Protein AF-A0A1R0ZRZ6-F1 (afdb_monomer_lite)

pLDDT: mean 70.58, std 14.29, range [40.94, 87.5]

Sequence (80 aa):
MNSIPPSISEEMHLLAQQLQQHFSPTQLEDLAIKAGFVQRKSKYTAQDLVSLCVFLNNHVSMRLPSHDYVANLMPPIIFR

Foldseek 3Di:
DPDPPDDPVRVLVVVVVVCVVVDPPVRVQVVCCVLLLAVDDDDDDSVNSVVVVVSVVVVVVPPDDDPPVVCPPDPRPPPD

Radius of gyration: 14.41 Å; chains: 1; bounding box: 28×42×35 Å

Structure (mmCIF, N/CA/C/O backbone):
data_AF-A0A1R0ZRZ6-F1
#
_entry.id   AF-A0A1R0ZRZ6-F1
#
loop_
_atom_site.group_PDB
_atom_site.id
_atom_site.type_symbol
_atom_site.label_atom_id
_atom_site.label_alt_id
_atom_site.label_comp_id
_atom_site.label_asym_id
_atom_site.label_entity_id
_atom_site.label_seq_id
_atom_site.pdbx_PDB_ins_code
_atom_site.Cartn_x
_atom_site.Cartn_y
_atom_site.Cartn_z
_atom_site.occupancy
_atom_site.B_iso_or_equiv
_atom_site.auth_seq_id
_atom_site.auth_comp_id
_atom_site.auth_asym_id
_atom_site.auth_atom_id
_atom_site.pdbx_PDB_model_num
ATOM 1 N N . MET A 1 1 ? 13.556 19.373 -22.767 1.00 40.94 1 MET A N 1
ATOM 2 C CA . MET A 1 1 ? 13.544 19.262 -21.294 1.00 40.94 1 MET A CA 1
ATOM 3 C C . MET A 1 1 ? 14.172 17.929 -20.948 1.00 40.94 1 MET A C 1
ATOM 5 O O . MET A 1 1 ? 13.612 16.910 -21.325 1.00 40.94 1 MET A O 1
ATOM 9 N N . ASN A 1 2 ? 15.359 17.930 -20.344 1.00 48.66 2 ASN A N 1
ATOM 10 C CA . ASN A 1 2 ? 15.970 16.698 -19.853 1.00 48.66 2 ASN A CA 1
ATOM 11 C C . ASN A 1 2 ? 15.278 16.379 -18.531 1.00 48.66 2 ASN A C 1
ATOM 13 O O . ASN A 1 2 ? 15.564 17.020 -17.522 1.00 48.66 2 ASN A O 1
ATOM 17 N N . SER A 1 3 ? 14.294 15.485 -18.564 1.00 63.69 3 SER A N 1
ATOM 18 C CA . SER A 1 3 ? 13.621 15.033 -17.352 1.00 63.69 3 SER A CA 1
ATOM 19 C C . SER A 1 3 ? 14.628 14.225 -16.547 1.00 63.69 3 SER A C 1
ATOM 21 O O . SER A 1 3 ? 15.033 13.141 -16.965 1.00 63.69 3 SER A O 1
ATOM 23 N N . ILE A 1 4 ? 15.080 14.783 -15.426 1.00 75.06 4 ILE A N 1
ATOM 24 C CA . ILE A 1 4 ? 15.781 14.009 -14.406 1.00 75.06 4 ILE A CA 1
ATOM 25 C C . ILE A 1 4 ? 14.811 12.886 -14.020 1.00 75.06 4 ILE A C 1
ATOM 27 O O . ILE A 1 4 ? 13.658 13.198 -13.707 1.00 75.06 4 ILE A O 1
ATOM 31 N N . PRO A 1 5 ? 15.208 11.606 -14.122 1.00 70.38 5 PRO A N 1
ATOM 32 C CA . PRO A 1 5 ? 14.323 10.528 -13.727 1.00 70.38 5 PRO A CA 1
ATOM 33 C C . PRO A 1 5 ? 13.958 10.729 -12.250 1.00 70.38 5 PRO A C 1
ATOM 35 O O . PRO A 1 5 ? 14.859 11.005 -11.447 1.00 70.38 5 PRO A O 1
ATOM 38 N N . PRO A 1 6 ? 12.660 10.669 -11.908 1.00 74.19 6 PRO A N 1
ATOM 39 C CA . PRO A 1 6 ? 12.210 10.829 -10.534 1.00 74.19 6 PRO A CA 1
ATOM 40 C C . PRO A 1 6 ? 12.968 9.864 -9.626 1.00 74.19 6 PRO A C 1
ATOM 42 O O . PRO A 1 6 ? 13.316 8.747 -10.013 1.00 74.19 6 PRO A O 1
ATOM 45 N N . SER A 1 7 ? 13.266 10.313 -8.410 1.00 87.25 7 SER A N 1
ATOM 46 C CA . SER A 1 7 ? 13.848 9.405 -7.423 1.00 87.25 7 SER A CA 1
ATOM 47 C C . SER A 1 7 ? 12.850 8.286 -7.104 1.00 87.25 7 SER A C 1
ATOM 49 O O . SER A 1 7 ? 11.642 8.497 -7.171 1.00 87.25 7 SER A O 1
ATOM 51 N N . ILE A 1 8 ? 13.331 7.117 -6.672 1.00 81.81 8 ILE A N 1
ATOM 52 C CA . ILE A 1 8 ? 12.461 5.978 -6.312 1.00 81.81 8 ILE A CA 1
ATOM 53 C C . ILE A 1 8 ? 11.367 6.394 -5.308 1.00 81.81 8 ILE A C 1
ATOM 55 O O . ILE A 1 8 ? 10.225 5.956 -5.409 1.00 81.81 8 ILE A O 1
ATOM 59 N N . SER A 1 9 ? 11.693 7.275 -4.356 1.00 79.44 9 SER A N 1
ATOM 60 C CA . SER A 1 9 ? 10.726 7.814 -3.387 1.00 79.44 9 SER A CA 1
ATOM 61 C C . SER A 1 9 ? 9.615 8.628 -4.061 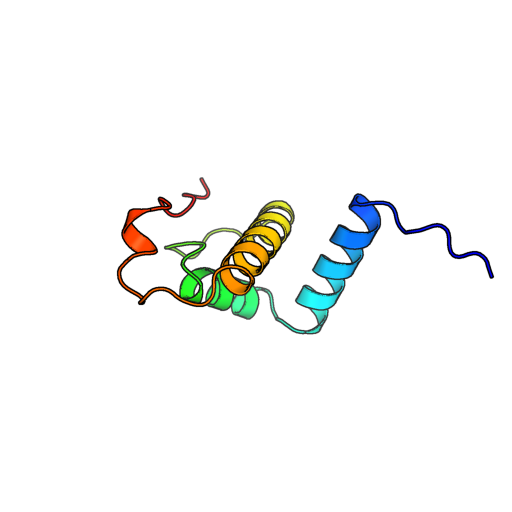1.00 79.44 9 SER A C 1
ATOM 63 O O . SER A 1 9 ? 8.442 8.516 -3.712 1.00 79.44 9 SER A O 1
ATOM 65 N N . GLU A 1 10 ? 9.981 9.428 -5.057 1.00 84.44 10 GLU A N 1
ATOM 66 C CA . GLU A 1 10 ? 9.074 10.292 -5.806 1.00 84.44 10 GLU A CA 1
ATOM 67 C C . GLU A 1 10 ? 8.158 9.472 -6.724 1.00 84.44 10 GLU A C 1
ATOM 69 O O . GLU A 1 10 ? 6.952 9.705 -6.750 1.00 84.44 10 GLU A O 1
ATOM 74 N N . GLU A 1 11 ? 8.690 8.433 -7.374 1.00 85.56 11 GLU A N 1
ATOM 75 C CA . GLU A 1 11 ? 7.888 7.464 -8.131 1.00 85.56 11 GLU A CA 1
ATOM 76 C C . GLU A 1 11 ? 6.886 6.730 -7.236 1.00 85.56 11 GLU A C 1
ATOM 78 O O . GLU A 1 11 ? 5.706 6.642 -7.573 1.00 85.56 11 GLU A O 1
ATOM 83 N N . MET A 1 12 ? 7.322 6.254 -6.065 1.00 80.50 12 MET A N 1
ATOM 84 C CA . MET A 1 12 ? 6.441 5.588 -5.100 1.00 80.50 12 MET A CA 1
ATOM 85 C C . MET A 1 12 ? 5.349 6.518 -4.571 1.00 80.50 12 MET A C 1
ATOM 87 O O . MET A 1 12 ? 4.200 6.096 -4.427 1.00 80.50 12 MET A O 1
ATOM 91 N N . HIS A 1 13 ? 5.675 7.786 -4.321 1.00 80.88 13 HIS A N 1
ATOM 92 C CA . HIS A 1 13 ? 4.695 8.774 -3.888 1.00 80.88 13 HIS A CA 1
ATOM 93 C C . HIS A 1 13 ? 3.660 9.057 -4.986 1.00 80.88 13 HIS A C 1
ATOM 95 O O . HIS A 1 13 ? 2.459 9.050 -4.711 1.00 80.88 13 HIS A O 1
ATOM 101 N N . LEU A 1 14 ? 4.094 9.227 -6.238 1.00 85.56 14 LEU A N 1
ATOM 102 C CA . LEU A 1 14 ? 3.190 9.399 -7.378 1.00 85.56 14 LEU A CA 1
ATOM 103 C C . LEU A 1 14 ? 2.266 8.191 -7.552 1.00 85.5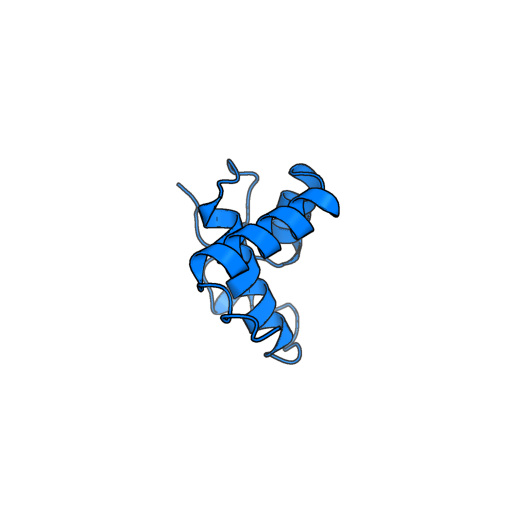6 14 LEU A C 1
ATOM 105 O O . LEU A 1 14 ? 1.066 8.361 -7.762 1.00 85.56 14 LEU A O 1
ATOM 109 N N . LEU A 1 15 ? 2.796 6.978 -7.401 1.00 83.19 15 LEU A N 1
ATOM 110 C CA . LEU A 1 15 ? 2.021 5.743 -7.499 1.00 83.19 15 LEU A CA 1
ATOM 111 C C . LEU A 1 15 ? 0.974 5.650 -6.379 1.00 83.19 15 LEU A C 1
ATOM 113 O O . LEU A 1 15 ? -0.197 5.376 -6.646 1.00 83.19 15 LEU A O 1
ATOM 117 N N . ALA A 1 16 ? 1.355 5.973 -5.139 1.00 79.06 16 ALA A N 1
ATOM 118 C CA . ALA A 1 16 ? 0.421 6.050 -4.019 1.00 79.06 16 ALA A CA 1
ATOM 119 C C . ALA A 1 16 ? -0.685 7.091 -4.265 1.00 79.06 16 ALA A C 1
ATOM 121 O O . ALA A 1 16 ? -1.856 6.818 -3.999 1.00 79.06 16 ALA A O 1
ATOM 122 N N . GLN A 1 17 ? -0.340 8.256 -4.822 1.00 83.31 17 GLN A N 1
ATOM 123 C CA . GLN A 1 17 ? -1.307 9.304 -5.141 1.00 83.31 17 GLN A CA 1
ATOM 124 C C . GLN A 1 17 ? -2.283 8.860 -6.239 1.00 83.31 17 GLN A C 1
ATOM 126 O O . GLN A 1 17 ? -3.486 9.064 -6.103 1.00 83.31 17 GLN A O 1
ATOM 131 N N . GLN A 1 18 ? -1.794 8.213 -7.301 1.00 87.50 18 GLN A N 1
ATOM 132 C CA . GLN A 1 18 ? -2.633 7.646 -8.364 1.00 87.50 18 GLN A CA 1
ATOM 133 C C . GLN A 1 18 ? -3.592 6.585 -7.808 1.00 87.50 18 GLN A C 1
ATOM 135 O O . GLN A 1 18 ? -4.787 6.613 -8.098 1.00 87.50 18 GLN A O 1
ATOM 140 N N . LEU A 1 19 ? -3.107 5.691 -6.943 1.00 81.69 19 LEU A N 1
ATOM 141 C CA . LEU A 1 19 ? -3.954 4.692 -6.294 1.00 81.69 19 LEU A CA 1
ATOM 142 C C . LEU A 1 19 ? -5.044 5.331 -5.431 1.00 81.69 19 LEU A C 1
ATOM 144 O O . LEU A 1 19 ? -6.196 4.929 -5.535 1.00 81.69 19 LEU A O 1
ATOM 148 N N . GLN A 1 20 ? -4.720 6.352 -4.637 1.00 80.12 20 GLN A N 1
ATOM 149 C CA . GLN A 1 20 ? -5.717 7.072 -3.834 1.00 80.12 20 GLN A CA 1
ATOM 150 C C . GLN A 1 20 ? -6.702 7.895 -4.681 1.00 80.12 20 GLN A C 1
ATOM 152 O O . GLN A 1 20 ? -7.829 8.129 -4.252 1.00 80.12 20 GLN A O 1
ATOM 157 N N . GLN A 1 21 ? -6.304 8.342 -5.877 1.00 86.94 21 GLN A N 1
ATOM 158 C CA . GLN A 1 21 ? -7.202 9.032 -6.812 1.00 86.94 21 GLN A CA 1
ATOM 159 C C . GLN A 1 21 ? -8.225 8.076 -7.439 1.00 86.94 21 GLN A C 1
ATOM 161 O O . GLN A 1 21 ? -9.364 8.471 -7.682 1.00 86.94 21 GLN A O 1
ATOM 166 N N . HIS A 1 22 ? -7.825 6.831 -7.711 1.00 87.50 22 HIS A N 1
ATOM 167 C CA . HIS A 1 22 ? -8.670 5.837 -8.378 1.00 87.50 22 HIS A CA 1
ATOM 168 C C . HIS A 1 22 ? -9.435 4.926 -7.416 1.00 87.50 22 HIS A C 1
ATOM 170 O O . HIS A 1 22 ? -10.468 4.371 -7.793 1.00 87.50 22 HIS A O 1
ATOM 176 N N . PHE A 1 23 ? -8.950 4.776 -6.186 1.00 84.75 23 PHE A N 1
ATOM 177 C CA . PHE A 1 23 ? -9.524 3.891 -5.188 1.00 84.75 23 PHE A CA 1
ATOM 178 C C . PHE A 1 23 ? -9.700 4.618 -3.859 1.00 84.75 23 PHE A C 1
ATOM 180 O O . PHE A 1 23 ? -8.779 5.244 -3.334 1.00 84.75 23 PHE A O 1
ATOM 187 N N . SER A 1 24 ? -10.877 4.465 -3.258 1.00 86.88 24 SER A N 1
ATOM 188 C CA . SER A 1 24 ? -11.065 4.827 -1.860 1.00 86.88 24 SER A CA 1
ATOM 189 C C . SER A 1 24 ? -10.217 3.916 -0.957 1.00 86.88 24 SER A C 1
ATOM 191 O O . SER A 1 24 ? -9.919 2.776 -1.330 1.00 86.88 24 SER A O 1
ATOM 193 N N . PRO A 1 25 ? -9.870 4.355 0.265 1.00 79.94 25 PRO A N 1
ATOM 194 C CA . PRO A 1 25 ? -9.145 3.518 1.221 1.00 79.94 25 PRO A CA 1
ATOM 195 C C . PRO A 1 25 ? -9.798 2.144 1.441 1.00 79.94 25 PRO A C 1
ATOM 197 O O . PRO A 1 25 ? -9.110 1.134 1.536 1.00 79.94 25 PRO A O 1
ATOM 200 N N . THR A 1 26 ? -11.133 2.083 1.444 1.00 83.62 26 THR A N 1
ATOM 201 C CA . THR A 1 26 ? -11.886 0.827 1.577 1.00 83.62 26 THR A CA 1
ATOM 202 C C . THR A 1 26 ? -11.758 -0.065 0.342 1.00 83.62 26 THR A C 1
ATOM 204 O O . THR A 1 26 ? -11.682 -1.280 0.475 1.00 83.62 26 THR A O 1
ATOM 207 N N . GLN A 1 27 ? -11.699 0.513 -0.861 1.00 86.38 27 GLN A N 1
ATOM 208 C CA . GLN A 1 27 ? -11.474 -0.258 -2.086 1.00 86.38 27 GLN A CA 1
ATOM 209 C C . GLN A 1 27 ? -10.051 -0.822 -2.155 1.00 86.38 27 GLN A C 1
ATOM 211 O O . GLN A 1 27 ? -9.871 -1.934 -2.645 1.00 86.38 27 GLN A O 1
ATOM 216 N N . LEU A 1 28 ? -9.054 -0.089 -1.648 1.00 83.00 28 LEU A N 1
ATOM 217 C CA . LEU A 1 28 ? -7.674 -0.576 -1.523 1.00 83.00 28 LEU A CA 1
ATOM 218 C C . LEU A 1 28 ? -7.570 -1.722 -0.515 1.00 83.00 28 LEU A C 1
ATOM 220 O O . LEU A 1 28 ? -6.873 -2.702 -0.764 1.00 83.00 28 LEU A O 1
ATOM 224 N N . GLU A 1 29 ? -8.311 -1.635 0.587 1.00 81.38 29 GLU A N 1
ATOM 225 C CA . GLU A 1 29 ? -8.408 -2.707 1.576 1.00 81.38 29 GLU A CA 1
ATOM 226 C C . GLU A 1 29 ? -9.090 -3.960 0.996 1.00 81.38 29 GLU A C 1
ATOM 228 O O . GLU A 1 29 ? -8.568 -5.067 1.121 1.00 81.38 29 GLU A O 1
ATOM 233 N N . ASP A 1 30 ? -10.205 -3.798 0.278 1.00 84.75 30 ASP A N 1
ATOM 234 C CA . ASP A 1 30 ? -10.875 -4.905 -0.415 1.00 84.75 30 ASP A CA 1
ATOM 235 C C . ASP A 1 30 ? -9.986 -5.526 -1.500 1.00 84.75 30 ASP A C 1
ATOM 237 O O . ASP A 1 30 ? -9.981 -6.746 -1.678 1.00 84.75 30 ASP A O 1
ATOM 241 N N . LEU A 1 31 ? -9.227 -4.703 -2.231 1.00 84.00 31 LEU A N 1
ATOM 242 C CA . LEU A 1 31 ? -8.253 -5.167 -3.216 1.00 84.00 31 LEU A CA 1
ATOM 243 C C . LEU A 1 31 ? -7.149 -5.984 -2.541 1.00 84.00 31 LEU A C 1
ATOM 245 O O . LEU A 1 31 ? -6.824 -7.068 -3.014 1.00 84.00 31 LEU A O 1
ATOM 249 N N . ALA A 1 32 ? -6.617 -5.502 -1.418 1.00 81.62 32 ALA A N 1
ATOM 250 C CA . ALA A 1 32 ? -5.612 -6.203 -0.633 1.00 81.62 32 ALA A CA 1
ATOM 251 C C . ALA A 1 32 ? -6.117 -7.566 -0.125 1.00 81.62 32 ALA A C 1
ATOM 253 O O . ALA A 1 32 ? -5.383 -8.551 -0.187 1.00 81.62 32 ALA A O 1
ATOM 254 N N . ILE A 1 33 ? -7.374 -7.652 0.318 1.00 81.38 33 ILE A N 1
ATOM 255 C CA . ILE A 1 33 ? -7.986 -8.921 0.736 1.00 81.38 33 ILE A CA 1
ATOM 256 C C . ILE A 1 33 ? -8.154 -9.865 -0.457 1.00 81.38 33 ILE A C 1
ATOM 258 O O . ILE A 1 33 ? -7.728 -11.016 -0.399 1.00 81.38 33 ILE A O 1
ATOM 262 N N . LYS A 1 34 ? -8.739 -9.384 -1.562 1.00 83.31 34 LYS A N 1
ATOM 263 C CA . LYS A 1 34 ? -8.976 -10.195 -2.772 1.00 83.31 34 LYS A CA 1
ATOM 264 C C . LYS A 1 34 ? -7.685 -10.696 -3.406 1.00 83.31 34 LYS A C 1
ATOM 266 O O . LYS A 1 34 ? -7.664 -11.789 -3.959 1.00 83.31 34 LYS A O 1
ATOM 271 N N . ALA A 1 35 ? -6.624 -9.901 -3.330 1.00 79.50 35 ALA A N 1
ATOM 272 C CA . ALA A 1 35 ? -5.311 -10.283 -3.819 1.00 79.50 35 ALA A CA 1
ATOM 273 C C . ALA A 1 35 ? -4.600 -11.280 -2.879 1.00 79.50 35 ALA A C 1
ATOM 275 O O . ALA A 1 35 ? -3.581 -11.839 -3.262 1.00 79.50 35 ALA A O 1
ATOM 276 N N . GLY A 1 36 ? -5.121 -11.527 -1.670 1.00 80.19 36 GLY A N 1
ATOM 277 C CA . GLY A 1 36 ? -4.489 -12.386 -0.663 1.00 80.19 36 GLY A CA 1
ATOM 278 C C . GLY A 1 36 ? -3.348 -11.707 0.102 1.00 80.19 36 GLY A C 1
ATOM 279 O O . GLY A 1 36 ? -2.622 -12.373 0.836 1.00 80.19 36 GLY A O 1
ATOM 280 N N . PHE A 1 37 ? -3.195 -10.386 -0.044 1.00 79.88 37 PHE A N 1
ATOM 281 C CA . PHE A 1 37 ? -2.162 -9.600 0.632 1.00 79.88 37 PHE A CA 1
ATOM 282 C C . PHE A 1 37 ? -2.424 -9.498 2.144 1.00 79.88 37 PHE A C 1
ATOM 284 O O . PHE A 1 37 ? -1.494 -9.606 2.943 1.00 79.88 37 PHE A O 1
ATOM 291 N N . VAL A 1 38 ? -3.693 -9.350 2.550 1.00 76.31 38 VAL A N 1
ATOM 292 C CA . VAL A 1 38 ? -4.120 -9.359 3.962 1.00 76.31 38 VAL A CA 1
ATOM 293 C C . VAL A 1 38 ? -5.337 -10.257 4.171 1.00 76.31 38 VAL A C 1
ATOM 295 O O . VAL A 1 38 ? -6.203 -10.360 3.311 1.00 76.31 38 VAL A O 1
ATOM 298 N N . GLN A 1 39 ? -5.429 -10.897 5.339 1.00 70.25 39 GLN A N 1
ATOM 299 C CA . GLN A 1 39 ? -6.565 -11.770 5.683 1.00 70.25 39 GLN A CA 1
ATOM 300 C C . GLN A 1 39 ? -7.692 -11.069 6.449 1.00 70.25 39 GLN A C 1
ATOM 302 O O . GLN A 1 39 ? -8.813 -11.569 6.495 1.00 70.25 39 GLN A O 1
ATOM 307 N N . ARG A 1 40 ? -7.402 -9.954 7.125 1.00 72.06 40 ARG A N 1
ATOM 308 C CA . ARG A 1 40 ? -8.370 -9.227 7.955 1.00 72.06 40 ARG A CA 1
ATOM 309 C C . ARG A 1 40 ? -8.255 -7.738 7.686 1.00 72.06 40 ARG A C 1
ATOM 311 O O . ARG A 1 40 ? -7.172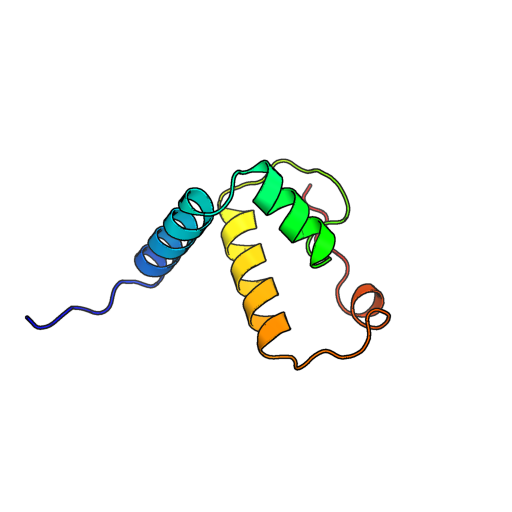 -7.269 7.344 1.00 72.06 40 ARG A O 1
ATOM 318 N N . LYS A 1 41 ? -9.358 -7.017 7.908 1.00 66.44 41 LYS A N 1
ATOM 319 C CA . LYS A 1 41 ? -9.334 -5.556 7.949 1.00 66.44 41 LYS A CA 1
ATOM 320 C C . LYS A 1 41 ? -8.349 -5.103 9.018 1.00 66.44 41 LYS A C 1
ATOM 322 O O . LYS A 1 41 ? -8.536 -5.405 10.197 1.00 66.44 41 LYS A O 1
ATOM 327 N N . SER A 1 42 ? -7.288 -4.442 8.585 1.00 65.75 42 SER A N 1
ATOM 328 C CA . SER A 1 42 ? -6.269 -3.858 9.447 1.00 65.75 42 SER A CA 1
ATOM 329 C C . SER A 1 42 ? -6.067 -2.412 9.035 1.00 65.75 42 SER A C 1
ATOM 331 O O . SER A 1 42 ? -6.423 -2.002 7.929 1.00 65.75 42 SER A O 1
ATOM 333 N N . LYS A 1 43 ? -5.515 -1.618 9.947 1.00 71.00 43 LYS A N 1
ATOM 334 C CA . LYS A 1 43 ? -5.247 -0.211 9.687 1.00 71.00 43 LYS A CA 1
ATOM 335 C C . LYS A 1 43 ? -4.245 -0.098 8.538 1.00 71.00 43 LYS A C 1
ATOM 337 O O . LYS A 1 43 ? -3.094 -0.470 8.700 1.00 71.00 43 LYS A O 1
ATOM 342 N N . TYR A 1 44 ? -4.699 0.458 7.420 1.00 71.00 44 TYR A N 1
ATOM 343 C CA . TYR A 1 44 ? -3.905 0.604 6.207 1.00 71.00 44 TYR A CA 1
ATOM 344 C C . TYR A 1 44 ? -2.944 1.797 6.321 1.00 71.00 44 TYR A C 1
ATOM 346 O O . TYR A 1 44 ? -3.381 2.948 6.424 1.00 71.00 44 TYR A O 1
ATOM 354 N N . THR A 1 45 ? -1.638 1.538 6.343 1.00 75.25 45 THR A N 1
ATOM 355 C CA . THR A 1 45 ? -0.585 2.564 6.384 1.00 75.25 45 THR A CA 1
ATOM 356 C C . THR A 1 45 ? -0.013 2.866 4.994 1.00 75.25 45 THR A C 1
ATOM 358 O O . THR A 1 45 ? -0.217 2.128 4.030 1.00 75.25 45 THR A O 1
ATOM 361 N N . ALA A 1 46 ? 0.756 3.954 4.873 1.00 70.88 46 ALA A N 1
ATOM 362 C CA . ALA A 1 46 ? 1.487 4.263 3.640 1.00 70.88 46 ALA A CA 1
ATOM 363 C C . ALA A 1 46 ? 2.517 3.174 3.271 1.00 70.88 46 ALA A C 1
ATOM 365 O O . ALA A 1 46 ? 2.775 2.940 2.093 1.00 70.88 46 ALA A O 1
ATOM 366 N N . GLN A 1 47 ? 3.074 2.476 4.264 1.00 75.06 47 GLN A N 1
ATOM 367 C CA . GLN A 1 47 ? 3.986 1.353 4.037 1.00 75.06 47 GLN A CA 1
ATOM 368 C C . GLN A 1 47 ? 3.247 0.121 3.488 1.00 75.06 47 GLN A C 1
ATOM 370 O O . GLN A 1 47 ? 3.801 -0.635 2.685 1.00 75.06 47 GLN A O 1
ATOM 375 N N . ASP A 1 48 ? 1.980 -0.048 3.862 1.00 77.69 48 ASP A N 1
ATOM 376 C CA . ASP A 1 48 ? 1.129 -1.151 3.406 1.00 77.69 48 ASP A CA 1
ATOM 377 C C . ASP A 1 48 ? 0.760 -0.960 1.932 1.00 77.69 48 ASP A C 1
ATOM 379 O O . ASP A 1 48 ? 0.728 -1.931 1.183 1.00 77.69 48 ASP A O 1
ATOM 383 N N . LEU A 1 49 ? 0.587 0.294 1.489 1.00 75.00 49 LEU A N 1
ATOM 384 C CA . LEU A 1 49 ? 0.413 0.646 0.075 1.00 75.00 49 LEU A CA 1
ATOM 385 C C . LEU A 1 49 ? 1.626 0.254 -0.773 1.00 75.00 49 LEU A C 1
ATOM 387 O O . LEU A 1 49 ? 1.463 -0.377 -1.817 1.00 75.00 49 LEU A O 1
ATOM 391 N N . VAL A 1 50 ? 2.841 0.597 -0.330 1.00 77.75 50 VAL A N 1
ATOM 392 C CA . VAL A 1 50 ? 4.080 0.222 -1.039 1.00 77.75 50 VAL A CA 1
ATOM 393 C C . VAL A 1 50 ? 4.202 -1.300 -1.117 1.00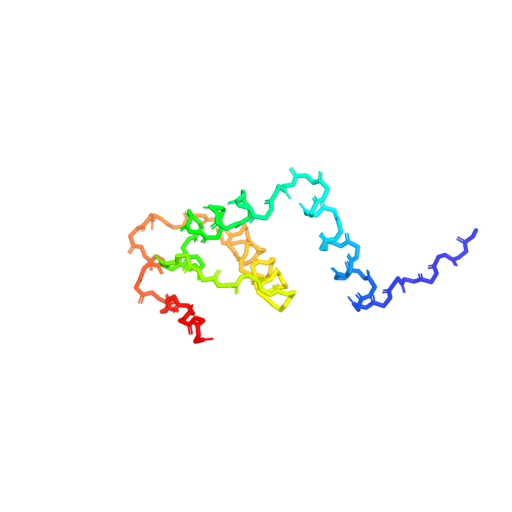 77.75 50 VAL A C 1
ATOM 395 O O . VAL A 1 50 ? 4.479 -1.857 -2.179 1.00 77.75 50 VAL A O 1
ATOM 398 N N . SER A 1 51 ? 3.920 -1.980 -0.008 1.00 80.62 51 SER A N 1
ATOM 399 C CA . SER A 1 51 ? 3.957 -3.440 0.075 1.00 80.62 51 SER A CA 1
ATOM 400 C C . SER A 1 51 ? 2.904 -4.101 -0.828 1.00 80.62 51 SER A C 1
ATOM 402 O O . SER A 1 51 ? 3.221 -5.075 -1.510 1.00 80.62 51 SER A O 1
ATOM 404 N N . LEU A 1 52 ? 1.690 -3.539 -0.915 1.00 79.50 52 LEU A N 1
ATOM 405 C CA . LEU A 1 52 ? 0.651 -3.986 -1.847 1.00 79.50 52 LEU A CA 1
ATOM 406 C C . LEU A 1 52 ? 1.083 -3.794 -3.307 1.00 79.50 52 LEU A C 1
ATOM 408 O O . LEU A 1 52 ? 0.866 -4.685 -4.123 1.00 79.50 52 LEU A O 1
ATOM 412 N N . CYS A 1 53 ? 1.714 -2.669 -3.654 1.00 78.38 53 CYS A N 1
ATOM 413 C CA . CYS A 1 53 ? 2.183 -2.418 -5.022 1.00 78.38 53 CYS A CA 1
ATOM 414 C C . CYS 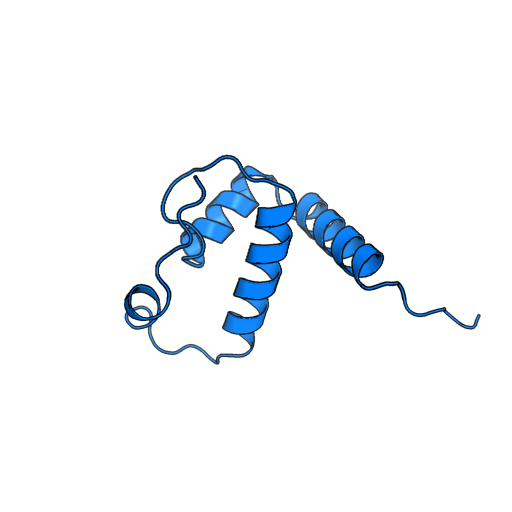A 1 53 ? 3.235 -3.441 -5.456 1.00 78.38 53 CYS A C 1
ATOM 416 O O . CYS A 1 53 ? 3.145 -4.001 -6.549 1.00 78.38 53 CYS A O 1
ATOM 418 N N . VAL A 1 54 ? 4.207 -3.724 -4.584 1.00 80.12 54 VAL A N 1
ATOM 419 C CA . VAL A 1 54 ? 5.237 -4.743 -4.834 1.00 80.12 54 VAL A CA 1
ATOM 420 C C . VAL A 1 54 ? 4.606 -6.131 -4.957 1.00 80.12 54 VAL A C 1
ATOM 422 O O . VAL A 1 54 ? 4.942 -6.879 -5.877 1.00 80.12 54 VAL A O 1
ATOM 425 N N . PHE A 1 55 ? 3.655 -6.460 -4.079 1.00 82.38 55 PHE A N 1
ATOM 426 C CA . PHE A 1 55 ? 2.910 -7.715 -4.125 1.00 82.38 55 PHE A CA 1
ATOM 427 C C . PHE A 1 55 ? 2.171 -7.889 -5.459 1.00 82.38 55 PHE A C 1
ATOM 429 O O . PHE A 1 55 ? 2.371 -8.885 -6.151 1.00 82.38 55 PHE A O 1
ATOM 436 N N . LEU A 1 56 ? 1.381 -6.895 -5.873 1.00 78.25 56 LEU A N 1
ATOM 437 C CA . LEU A 1 56 ? 0.642 -6.937 -7.135 1.00 78.25 56 LEU A CA 1
ATOM 438 C C . LEU A 1 56 ? 1.580 -7.015 -8.347 1.00 78.25 56 LEU A C 1
ATOM 440 O O . LEU A 1 56 ? 1.315 -7.791 -9.258 1.00 78.25 56 LEU A O 1
ATOM 444 N N . ASN A 1 57 ? 2.700 -6.288 -8.354 1.00 78.56 57 ASN A N 1
ATOM 445 C CA . ASN A 1 57 ? 3.679 -6.352 -9.444 1.00 78.56 57 ASN A CA 1
ATOM 446 C C . ASN A 1 57 ? 4.296 -7.755 -9.599 1.00 78.56 57 ASN A C 1
ATOM 448 O O . ASN A 1 57 ? 4.432 -8.266 -10.717 1.00 78.56 57 ASN A O 1
ATOM 452 N N . ASN A 1 58 ? 4.614 -8.408 -8.478 1.00 68.00 58 ASN A N 1
ATOM 453 C CA . ASN A 1 58 ? 5.110 -9.784 -8.475 1.00 68.00 58 ASN A CA 1
ATOM 454 C C . ASN A 1 58 ? 4.031 -10.769 -8.947 1.00 68.00 58 ASN A C 1
ATOM 456 O O . ASN A 1 58 ? 4.333 -11.668 -9.729 1.00 68.00 58 ASN A O 1
ATOM 460 N N . HIS A 1 59 ? 2.771 -10.562 -8.553 1.00 67.56 59 HIS A N 1
ATOM 461 C CA . HIS A 1 59 ? 1.632 -11.378 -8.984 1.00 67.56 59 HIS A CA 1
ATOM 462 C C . HIS A 1 59 ? 1.236 -11.174 -10.452 1.00 67.56 59 HIS A C 1
ATOM 464 O O . HIS A 1 59 ? 0.756 -12.110 -11.078 1.00 67.56 59 HIS A O 1
ATOM 470 N N . VAL A 1 60 ? 1.437 -9.987 -11.028 1.00 64.62 60 VAL A N 1
ATOM 471 C CA . VAL A 1 60 ? 1.204 -9.738 -12.463 1.00 64.62 60 VAL A CA 1
ATOM 472 C C . VAL A 1 60 ? 2.338 -10.325 -13.310 1.00 64.62 60 VAL A C 1
ATOM 474 O O . VAL A 1 60 ? 2.089 -10.846 -14.397 1.00 64.62 60 VAL A O 1
ATOM 477 N N . SER A 1 61 ? 3.574 -10.300 -12.800 1.00 57.84 61 SER A N 1
ATOM 478 C CA . SER A 1 61 ? 4.727 -10.943 -13.451 1.00 57.84 61 SER A CA 1
ATOM 479 C C . SER A 1 61 ? 4.650 -12.474 -13.397 1.00 57.84 61 SER A C 1
ATOM 481 O O . SER A 1 61 ? 5.083 -13.155 -14.329 1.00 57.84 61 SER A O 1
ATOM 483 N N . MET A 1 62 ? 4.051 -13.032 -12.341 1.00 51.28 62 MET A N 1
ATOM 484 C CA . MET A 1 62 ? 3.705 -14.449 -12.253 1.00 51.28 62 MET A CA 1
ATOM 485 C C . MET A 1 62 ? 2.379 -14.687 -12.980 1.00 51.28 62 MET A C 1
ATOM 487 O O . MET A 1 62 ? 1.302 -14.558 -12.413 1.00 51.28 62 MET A O 1
ATOM 491 N N . ARG A 1 63 ? 2.440 -15.050 -14.264 1.00 49.28 63 ARG A N 1
ATOM 492 C CA . ARG A 1 63 ? 1.272 -15.541 -15.014 1.00 49.28 63 ARG A CA 1
ATOM 493 C C . ARG A 1 63 ? 0.575 -16.634 -14.178 1.00 49.28 63 ARG A C 1
ATOM 495 O O . ARG A 1 63 ? 1.130 -17.716 -14.026 1.00 49.28 63 ARG A O 1
ATOM 502 N N . LEU A 1 64 ? -0.577 -16.285 -13.598 1.00 50.88 64 LEU A N 1
ATOM 503 C CA . LEU A 1 64 ? -1.426 -17.054 -12.674 1.00 50.88 64 LEU A CA 1
ATOM 504 C C . LEU A 1 64 ? -1.131 -18.568 -12.612 1.00 50.88 64 LEU A C 1
ATOM 506 O O . LEU A 1 64 ? -1.560 -19.296 -13.510 1.00 50.88 64 LEU A O 1
ATOM 510 N N . PRO A 1 65 ? -0.526 -19.091 -11.531 1.00 47.88 65 PRO A N 1
ATOM 511 C CA . PRO A 1 65 ? -0.839 -20.430 -11.083 1.00 47.88 65 PRO A CA 1
ATOM 512 C C . PRO A 1 65 ? -2.083 -20.361 -10.189 1.00 47.88 65 PRO A C 1
ATOM 514 O O . PRO A 1 65 ? -2.206 -19.500 -9.321 1.00 47.88 65 PRO A O 1
ATOM 517 N N . SER A 1 66 ? -3.016 -21.258 -10.478 1.00 47.31 66 SER A N 1
ATOM 518 C CA . SER A 1 66 ? -4.249 -21.609 -9.773 1.00 47.31 66 SER A CA 1
ATOM 519 C C . SER A 1 66 ? -4.358 -21.129 -8.316 1.00 47.31 66 SER A C 1
ATOM 521 O O . SER A 1 66 ? -3.436 -21.300 -7.519 1.00 47.31 66 SER A O 1
ATOM 523 N N . HIS A 1 67 ? -5.544 -20.612 -7.980 1.00 50.62 67 HIS A N 1
ATOM 524 C CA . HIS A 1 67 ? -5.983 -20.003 -6.711 1.00 50.62 67 HIS A CA 1
ATOM 525 C C . HIS A 1 67 ? -5.592 -20.756 -5.413 1.00 50.62 67 HIS A C 1
ATOM 527 O O . HIS A 1 67 ? -5.617 -20.173 -4.333 1.00 50.62 67 HIS A O 1
ATOM 533 N N . ASP A 1 68 ? -5.163 -22.015 -5.502 1.00 50.16 68 ASP A N 1
ATOM 534 C CA . ASP A 1 68 ? -4.823 -22.871 -4.361 1.00 50.16 68 ASP A CA 1
ATOM 535 C C . ASP A 1 68 ? -3.333 -22.835 -3.950 1.00 50.16 68 ASP A C 1
ATOM 537 O O . ASP A 1 68 ? -2.986 -23.232 -2.835 1.00 50.16 68 ASP A O 1
ATOM 541 N N . TYR A 1 69 ? -2.427 -22.333 -4.802 1.00 46.03 69 TYR A N 1
ATOM 542 C CA . TYR A 1 69 ? -0.983 -22.319 -4.495 1.00 46.03 69 TYR A CA 1
ATOM 543 C C . TYR A 1 69 ? -0.529 -21.091 -3.693 1.00 46.03 69 TYR A C 1
ATOM 545 O O . TYR A 1 69 ? 0.411 -21.174 -2.901 1.00 46.03 69 TYR A O 1
ATOM 553 N N . VAL A 1 70 ? -1.209 -19.953 -3.855 1.00 51.44 70 VAL A N 1
ATOM 554 C CA . VAL A 1 70 ? -0.816 -18.676 -3.232 1.00 51.44 70 VAL A CA 1
ATOM 555 C C . VAL A 1 70 ? -1.014 -18.669 -1.714 1.00 51.44 70 VAL A C 1
ATOM 557 O O . VAL A 1 70 ? -0.186 -18.116 -0.996 1.00 51.44 70 VAL A O 1
ATOM 560 N N . ALA A 1 71 ? -2.033 -19.371 -1.209 1.00 50.25 71 ALA A N 1
ATOM 561 C CA . ALA A 1 71 ? -2.287 -19.494 0.228 1.00 50.25 71 ALA A CA 1
ATOM 562 C C . ALA A 1 71 ? -1.216 -20.318 0.972 1.00 50.25 71 ALA A C 1
ATOM 564 O O . ALA A 1 71 ? -1.113 -20.224 2.193 1.00 50.25 71 ALA A O 1
ATOM 565 N N . ASN A 1 72 ? -0.422 -21.120 0.250 1.00 46.34 72 ASN A N 1
ATOM 566 C CA . ASN A 1 72 ? 0.534 -22.063 0.834 1.00 46.34 72 ASN A CA 1
ATOM 567 C C . ASN A 1 72 ? 2.002 -21.610 0.746 1.00 46.34 72 ASN A C 1
ATOM 569 O O . ASN A 1 72 ? 2.842 -22.189 1.432 1.00 46.34 72 ASN A O 1
ATOM 573 N N . LEU A 1 73 ? 2.329 -20.601 -0.074 1.00 49.47 73 LEU A N 1
ATOM 574 C CA . LEU A 1 73 ? 3.724 -20.202 -0.323 1.00 49.47 73 LEU A CA 1
ATOM 575 C C . LEU A 1 73 ? 4.116 -18.829 0.240 1.00 49.47 73 LEU A C 1
ATOM 577 O O . LEU A 1 73 ? 5.300 -18.590 0.467 1.00 49.47 73 LEU A O 1
ATOM 581 N N . MET A 1 74 ? 3.154 -17.942 0.506 1.00 49.12 74 MET A N 1
ATOM 582 C CA . MET A 1 74 ? 3.405 -16.707 1.250 1.00 49.12 74 MET A CA 1
ATOM 583 C C . MET A 1 74 ? 2.447 -16.653 2.435 1.00 49.12 74 MET A C 1
ATOM 585 O O . MET A 1 74 ? 1.245 -16.491 2.218 1.00 49.12 74 MET A O 1
ATOM 589 N N . PRO A 1 75 ? 2.931 -16.787 3.686 1.00 50.06 75 PRO A N 1
ATOM 590 C CA . PRO A 1 75 ? 2.080 -16.492 4.817 1.00 50.06 75 PRO A CA 1
ATOM 591 C C . PRO A 1 75 ? 1.616 -15.038 4.654 1.00 50.06 75 PRO A C 1
ATOM 593 O O . PRO A 1 75 ? 2.459 -14.154 4.462 1.00 50.06 75 PRO A O 1
ATOM 596 N N . PRO A 1 76 ? 0.302 -14.778 4.671 1.00 54.22 76 PRO A N 1
ATOM 597 C CA . PRO A 1 76 ? -0.217 -13.422 4.613 1.00 54.22 76 PRO A CA 1
ATOM 598 C C . PRO A 1 76 ? 0.473 -12.605 5.695 1.00 54.22 76 PRO A C 1
ATOM 600 O O . PRO A 1 76 ? 0.567 -13.044 6.847 1.00 54.22 76 PRO A O 1
ATOM 603 N N . ILE A 1 77 ? 0.997 -11.444 5.304 1.00 58.44 77 ILE A N 1
ATOM 604 C CA . ILE A 1 77 ? 1.687 -10.559 6.232 1.00 58.44 77 ILE A CA 1
ATOM 605 C C . ILE A 1 77 ? 0.653 -10.171 7.286 1.00 58.44 77 ILE A C 1
ATOM 607 O O . ILE A 1 77 ? -0.314 -9.459 7.009 1.00 58.44 77 ILE A O 1
ATOM 611 N N . ILE A 1 78 ? 0.818 -10.702 8.498 1.00 48.41 78 ILE A N 1
ATOM 612 C CA . ILE A 1 78 ? 0.005 -10.286 9.632 1.00 48.41 78 ILE A CA 1
ATOM 613 C C . ILE A 1 78 ? 0.522 -8.906 10.015 1.00 48.41 78 ILE A C 1
ATOM 615 O O . ILE A 1 78 ? 1.493 -8.785 10.760 1.00 48.41 78 ILE A O 1
A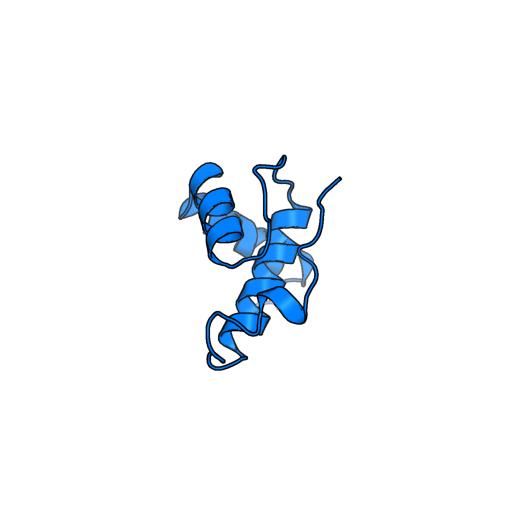TOM 619 N N . PHE A 1 79 ? -0.108 -7.871 9.459 1.00 44.25 79 PHE A N 1
ATOM 620 C CA . PHE A 1 79 ? 0.023 -6.512 9.965 1.00 44.25 79 PHE A CA 1
ATOM 621 C C . PHE A 1 79 ? -0.427 -6.527 11.425 1.00 44.25 79 PHE A C 1
ATOM 623 O O . PHE A 1 79 ? -1.608 -6.729 11.719 1.00 44.25 79 PHE A O 1
ATOM 630 N N . ARG A 1 80 ? 0.557 -6.433 12.320 1.00 42.28 80 ARG A N 1
ATOM 631 C CA . ARG A 1 80 ? 0.358 -6.201 13.748 1.00 42.28 80 ARG A CA 1
ATOM 632 C C . ARG A 1 80 ? -0.049 -4.758 13.994 1.00 42.28 80 ARG A C 1
ATOM 634 O O . ARG A 1 80 ? 0.492 -3.879 13.291 1.00 42.28 80 ARG A O 1
#

Secondary structure (DSSP, 8-state):
---PPPPHHHHHHHHHHHHHHHS-HHHHHHHHHHTTS-SS-----HHHHHHHHHHHHHHHHS----TTSHHHHS------